Protein AF-A0A821CSY8-F1 (afdb_monomer_lite)

Organism: NCBI:txid392032

Structure (mmCIF, N/CA/C/O backbone):
data_AF-A0A821CSY8-F1
#
_entry.id   AF-A0A821CSY8-F1
#
loop_
_atom_site.group_PDB
_atom_site.id
_atom_site.type_symbol
_atom_site.label_atom_id
_atom_site.label_alt_id
_atom_site.label_comp_id
_atom_site.label_asym_id
_atom_site.label_entity_id
_atom_site.label_seq_id
_atom_site.pdbx_PDB_ins_code
_atom_site.Cartn_x
_atom_site.Cartn_y
_atom_site.Cartn_z
_atom_site.occupancy
_atom_site.B_iso_or_equiv
_atom_site.auth_seq_id
_atom_site.auth_comp_id
_atom_site.auth_asym_id
_atom_site.auth_atom_id
_atom_site.pdbx_PDB_model_num
ATOM 1 N N . GLN A 1 1 ? -5.732 -8.255 29.105 1.00 75.12 1 GLN A N 1
ATOM 2 C CA . GLN A 1 1 ? -5.215 -9.268 28.151 1.00 75.12 1 GLN A CA 1
ATOM 3 C C . GLN A 1 1 ? -6.026 -9.343 26.847 1.00 75.12 1 GLN A C 1
ATOM 5 O O . GLN A 1 1 ? -5.413 -9.419 25.791 1.00 75.12 1 GLN A O 1
ATOM 10 N N . ILE A 1 2 ? -7.365 -9.258 26.870 1.00 84.88 2 ILE A N 1
ATOM 11 C CA . ILE A 1 2 ? -8.204 -9.385 25.654 1.00 84.88 2 ILE A CA 1
ATOM 12 C C . ILE A 1 2 ? -8.005 -8.237 24.643 1.00 84.88 2 ILE A C 1
ATOM 14 O O . ILE A 1 2 ? -7.856 -8.504 23.455 1.00 84.88 2 ILE A O 1
ATOM 18 N N . ILE A 1 3 ? -7.923 -6.980 25.100 1.00 85.00 3 ILE A N 1
ATOM 19 C CA . ILE A 1 3 ? -7.674 -5.812 24.226 1.00 85.00 3 ILE A CA 1
ATOM 20 C C . ILE A 1 3 ? -6.355 -5.972 23.456 1.00 85.00 3 ILE A C 1
ATOM 22 O O . ILE A 1 3 ? -6.316 -5.823 22.239 1.00 85.00 3 ILE A O 1
ATOM 26 N N . VAL A 1 4 ? -5.285 -6.359 24.156 1.00 89.06 4 VAL A N 1
ATOM 27 C CA . VAL A 1 4 ? -3.967 -6.608 23.550 1.00 89.06 4 VAL A CA 1
ATOM 28 C C . VAL A 1 4 ? -4.045 -7.714 22.496 1.00 89.06 4 VAL A C 1
ATOM 30 O O . VAL A 1 4 ? -3.483 -7.566 21.414 1.00 89.06 4 VAL A O 1
ATOM 33 N N . LYS A 1 5 ? -4.793 -8.795 22.763 1.00 90.44 5 LYS A N 1
ATOM 34 C CA . LYS A 1 5 ? -5.033 -9.856 21.774 1.00 90.44 5 LYS A CA 1
ATOM 35 C C . LYS A 1 5 ? -5.714 -9.308 20.515 1.00 90.44 5 LYS A C 1
ATOM 37 O O . LYS A 1 5 ? -5.246 -9.582 19.421 1.00 90.44 5 LYS A O 1
ATOM 42 N N . LYS A 1 6 ? -6.753 -8.481 20.658 1.00 87.62 6 LYS A N 1
ATOM 43 C CA . LYS A 1 6 ? -7.469 -7.882 19.517 1.00 87.62 6 LYS A CA 1
ATOM 44 C C . LYS A 1 6 ? -6.595 -6.945 18.681 1.00 87.62 6 LYS A C 1
ATOM 46 O O . LYS A 1 6 ? -6.692 -6.961 17.458 1.00 87.62 6 LYS A O 1
ATOM 51 N N . ILE A 1 7 ? -5.715 -6.177 19.323 1.00 91.88 7 ILE A N 1
ATOM 52 C CA . ILE A 1 7 ? -4.729 -5.343 18.619 1.00 91.88 7 ILE A CA 1
ATOM 53 C C . ILE A 1 7 ? -3.739 -6.224 17.841 1.00 91.88 7 ILE A C 1
ATOM 55 O O . ILE A 1 7 ? -3.429 -5.933 16.685 1.00 91.88 7 ILE A O 1
ATOM 59 N N . ASN A 1 8 ? -3.276 -7.327 18.436 1.00 93.50 8 ASN A N 1
ATOM 60 C CA . ASN A 1 8 ? -2.401 -8.280 17.750 1.00 93.50 8 ASN A CA 1
ATOM 61 C C . ASN A 1 8 ? -3.098 -8.960 16.562 1.00 93.50 8 ASN A C 1
ATOM 63 O O . ASN A 1 8 ? -2.488 -9.097 15.505 1.00 93.50 8 ASN A O 1
ATOM 67 N N . ASP A 1 9 ? -4.376 -9.319 16.694 1.00 92.19 9 ASP A N 1
ATOM 68 C CA . ASP A 1 9 ? -5.167 -9.864 15.585 1.00 92.19 9 ASP A CA 1
ATOM 69 C C . ASP A 1 9 ? -5.248 -8.849 14.425 1.00 92.19 9 ASP A C 1
ATOM 71 O O . ASP A 1 9 ? -5.036 -9.207 13.267 1.00 92.19 9 ASP A O 1
ATOM 75 N N . ALA A 1 10 ? -5.481 -7.563 14.722 1.00 91.94 10 ALA A N 1
ATOM 76 C CA . ALA A 1 10 ? -5.502 -6.501 13.712 1.00 91.94 10 ALA A CA 1
ATOM 77 C C . ALA A 1 10 ? -4.139 -6.312 13.025 1.00 91.94 10 ALA A C 1
ATOM 79 O O . ALA A 1 10 ? -4.079 -6.135 11.808 1.00 91.94 10 ALA A O 1
ATOM 80 N N . LYS A 1 11 ? -3.038 -6.403 13.781 1.00 94.44 11 LYS A N 1
ATOM 81 C CA . LYS A 1 11 ? -1.678 -6.380 13.227 1.00 94.44 11 LYS A CA 1
ATOM 82 C C . LYS A 1 11 ? -1.456 -7.525 12.234 1.00 94.44 11 LYS A C 1
ATOM 84 O O . LYS A 1 11 ? -0.898 -7.289 11.167 1.00 94.44 11 LYS A O 1
ATOM 89 N N . ASN A 1 12 ? -1.884 -8.743 12.565 1.00 95.44 12 ASN A N 1
ATOM 90 C CA . ASN A 1 12 ? -1.702 -9.903 11.687 1.00 95.44 12 ASN A CA 1
ATOM 91 C C . ASN A 1 12 ? -2.444 -9.724 10.357 1.00 95.44 12 ASN A C 1
ATOM 93 O O . ASN A 1 12 ? -1.858 -9.951 9.303 1.00 95.44 12 ASN A O 1
ATOM 97 N N . VAL A 1 13 ? -3.672 -9.199 10.396 1.00 94.50 13 VAL A N 1
ATOM 98 C CA . VAL A 1 13 ? -4.432 -8.868 9.179 1.00 94.50 13 VAL A CA 1
ATOM 99 C C . VAL A 1 13 ? -3.681 -7.860 8.306 1.00 94.50 13 VAL A C 1
ATOM 101 O O . VAL A 1 13 ? -3.620 -8.020 7.092 1.00 94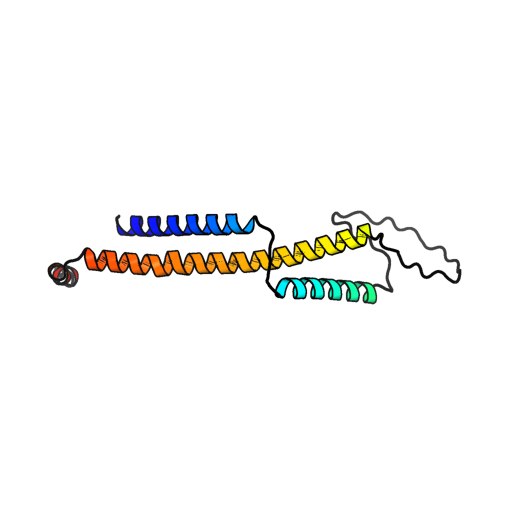.50 13 VAL A O 1
ATOM 104 N N . VAL A 1 14 ? -3.083 -6.824 8.900 1.00 94.88 14 VAL A N 1
ATOM 105 C CA . VAL A 1 14 ? -2.294 -5.834 8.145 1.00 94.88 14 VAL A CA 1
ATOM 106 C C . VAL A 1 14 ? -1.088 -6.494 7.480 1.00 94.88 14 VAL A C 1
ATOM 108 O O . VAL A 1 14 ? -0.819 -6.226 6.312 1.00 94.88 14 VAL A O 1
ATOM 111 N N . LEU A 1 15 ? -0.381 -7.375 8.193 1.00 95.00 15 LEU A N 1
ATOM 112 C CA . LEU A 1 15 ? 0.771 -8.094 7.645 1.00 95.00 15 LEU A CA 1
ATOM 113 C C . LEU A 1 15 ? 0.383 -8.978 6.454 1.00 95.00 15 LEU A C 1
ATOM 115 O O . LEU A 1 15 ? 1.079 -8.953 5.442 1.00 95.00 15 LEU A O 1
ATOM 119 N N . GLU A 1 16 ? -0.736 -9.697 6.540 1.00 96.00 16 GLU A N 1
ATOM 120 C CA . GLU A 1 16 ? -1.268 -10.494 5.426 1.00 96.00 16 GLU A CA 1
ATOM 121 C C . GLU A 1 16 ? -1.575 -9.613 4.205 1.00 96.00 16 GLU A C 1
ATOM 123 O O . GLU A 1 16 ? -1.140 -9.914 3.094 1.00 96.00 16 GLU A O 1
ATOM 128 N N . ARG A 1 17 ? -2.232 -8.461 4.402 1.00 94.00 17 ARG A N 1
ATOM 129 C CA . ARG A 1 17 ? -2.522 -7.516 3.306 1.00 94.00 17 ARG A CA 1
ATOM 130 C C . ARG A 1 17 ? -1.266 -6.932 2.674 1.00 94.00 17 ARG A C 1
ATOM 132 O O . ARG A 1 17 ? -1.195 -6.799 1.454 1.00 94.00 17 ARG A O 1
ATOM 139 N N . VAL A 1 18 ? -0.249 -6.621 3.474 1.00 93.19 18 VAL A N 1
ATOM 140 C CA . VAL A 1 18 ? 1.047 -6.169 2.950 1.00 93.19 18 VAL A CA 1
ATOM 141 C C . VAL A 1 18 ? 1.717 -7.273 2.125 1.00 93.19 18 VAL A C 1
ATOM 143 O O . VAL A 1 18 ? 2.278 -6.984 1.070 1.00 93.19 18 VAL A O 1
ATOM 146 N N . GLN A 1 19 ? 1.630 -8.539 2.538 1.00 94.00 19 GLN A N 1
ATOM 147 C CA . GLN A 1 19 ? 2.158 -9.658 1.749 1.00 94.00 19 GLN A CA 1
ATOM 148 C C . GLN A 1 19 ? 1.431 -9.825 0.407 1.00 94.00 19 GLN A C 1
ATOM 150 O O . GLN A 1 19 ? 2.086 -10.056 -0.611 1.00 94.00 19 GLN A O 1
ATOM 155 N N . GLU A 1 20 ? 0.107 -9.659 0.374 1.00 93.44 20 GLU A N 1
ATOM 156 C CA . GLU A 1 20 ? -0.674 -9.664 -0.869 1.00 93.44 20 GLU A CA 1
ATOM 157 C C . GLU A 1 20 ? -0.248 -8.527 -1.814 1.00 93.44 20 GLU A C 1
ATOM 159 O O . GLU A 1 20 ? -0.026 -8.766 -3.004 1.00 93.44 20 GLU A O 1
ATOM 164 N N . LEU A 1 21 ? -0.058 -7.308 -1.289 1.00 91.81 21 LEU A N 1
ATOM 165 C CA . LEU A 1 21 ? 0.462 -6.169 -2.057 1.00 91.81 21 LEU A CA 1
ATOM 166 C C . LEU A 1 21 ? 1.834 -6.485 -2.666 1.00 91.81 21 LEU A C 1
ATOM 168 O O . LEU A 1 21 ? 2.036 -6.307 -3.867 1.00 91.81 21 LEU A O 1
ATOM 172 N N . LEU A 1 22 ? 2.758 -7.023 -1.866 1.00 90.19 22 LEU A N 1
ATOM 173 C CA . LEU A 1 22 ? 4.086 -7.425 -2.338 1.00 90.19 22 LEU A CA 1
ATOM 174 C C . LEU A 1 22 ? 4.017 -8.517 -3.415 1.00 90.19 22 LEU A C 1
ATOM 176 O O . LEU A 1 22 ? 4.822 -8.519 -4.347 1.00 90.19 22 LEU A O 1
ATOM 180 N N . ALA A 1 23 ? 3.066 -9.447 -3.313 1.00 91.06 23 ALA A N 1
ATOM 181 C CA . ALA A 1 23 ? 2.871 -10.489 -4.315 1.00 91.06 23 ALA A CA 1
ATOM 182 C C . ALA A 1 23 ? 2.369 -9.920 -5.653 1.00 91.06 23 ALA A C 1
ATOM 184 O O . ALA A 1 23 ? 2.828 -10.364 -6.708 1.00 91.06 23 ALA A O 1
ATOM 185 N N . MET A 1 24 ? 1.479 -8.922 -5.627 1.00 88.06 24 MET A N 1
ATOM 186 C CA . MET A 1 24 ? 0.994 -8.248 -6.839 1.00 88.06 24 MET A CA 1
ATOM 187 C C . MET A 1 24 ? 2.106 -7.480 -7.563 1.00 88.06 24 MET A C 1
ATOM 189 O O . MET A 1 24 ? 2.175 -7.503 -8.791 1.00 88.06 24 MET A O 1
ATOM 193 N N . GLU A 1 25 ? 3.021 -6.876 -6.808 1.00 87.06 25 GLU A N 1
ATOM 194 C CA . GLU A 1 25 ? 4.136 -6.070 -7.327 1.00 87.06 25 GLU A CA 1
ATOM 195 C C . GLU A 1 25 ? 5.232 -6.895 -8.016 1.00 87.06 25 GLU A C 1
ATOM 197 O O . GLU A 1 25 ? 6.080 -6.352 -8.721 1.00 87.06 25 GLU A O 1
ATOM 202 N N . ARG A 1 26 ? 5.185 -8.230 -7.906 1.00 84.88 26 ARG A N 1
ATOM 203 C CA . ARG A 1 26 ? 6.044 -9.122 -8.70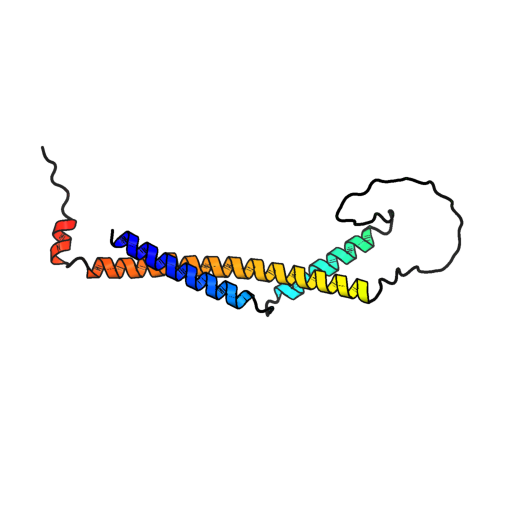4 1.00 84.88 26 ARG A CA 1
ATOM 204 C C . ARG A 1 26 ? 5.740 -9.060 -10.202 1.00 84.88 26 ARG A C 1
ATOM 206 O O . ARG A 1 26 ? 6.565 -9.487 -11.006 1.00 84.88 26 ARG A O 1
ATOM 213 N N . ARG A 1 27 ? 4.558 -8.576 -10.594 1.00 85.69 27 ARG A N 1
ATOM 214 C CA . ARG A 1 27 ? 4.181 -8.404 -12.000 1.00 85.69 27 ARG A CA 1
ATOM 215 C C . ARG A 1 27 ? 4.590 -7.008 -12.455 1.00 85.69 27 ARG A C 1
ATOM 217 O O . ARG A 1 27 ? 4.149 -6.015 -11.885 1.00 85.69 27 ARG A O 1
ATOM 224 N N . VAL A 1 28 ? 5.409 -6.930 -13.503 1.00 79.62 28 VAL A N 1
ATOM 225 C CA . VAL A 1 28 ? 5.845 -5.648 -14.068 1.00 79.62 28 VAL A CA 1
ATOM 226 C C . VAL A 1 28 ? 4.715 -5.054 -14.902 1.00 79.62 28 VAL A C 1
ATOM 228 O O . VAL A 1 28 ? 4.466 -5.503 -16.018 1.00 79.62 28 VAL A O 1
ATOM 231 N N . PHE A 1 29 ? 4.015 -4.058 -14.361 1.00 81.19 29 PHE A N 1
ATOM 232 C CA . PHE A 1 29 ? 3.028 -3.287 -15.112 1.00 81.19 29 PHE A CA 1
ATOM 233 C C . PHE A 1 29 ? 2.810 -1.901 -14.497 1.00 81.19 29 PHE A C 1
ATOM 235 O O . PHE A 1 29 ? 2.813 -1.704 -13.275 1.00 81.19 29 PHE A O 1
ATOM 242 N N . THR A 1 30 ? 2.585 -0.915 -15.359 1.00 77.75 30 THR A N 1
ATOM 243 C CA . THR A 1 30 ? 2.157 0.418 -14.945 1.00 77.75 30 THR A CA 1
ATOM 244 C C . THR A 1 30 ? 1.245 1.025 -16.004 1.00 77.75 30 THR A C 1
ATOM 246 O O . THR A 1 30 ? 1.563 1.008 -17.187 1.00 77.75 30 THR A O 1
ATOM 249 N N . LEU A 1 31 ? 0.105 1.556 -15.562 1.00 79.94 31 LEU A N 1
ATOM 250 C CA . LEU A 1 31 ? -0.770 2.433 -16.353 1.00 79.94 31 LEU A CA 1
ATOM 251 C C . LEU A 1 31 ? -0.589 3.903 -15.946 1.00 79.94 31 LEU A C 1
ATOM 253 O O . LEU A 1 31 ? -1.372 4.771 -16.320 1.00 79.94 31 LEU A O 1
ATOM 257 N N . ASN A 1 32 ? 0.409 4.181 -15.108 1.00 81.44 32 ASN A N 1
ATOM 258 C CA . ASN A 1 32 ? 0.603 5.492 -14.530 1.00 81.44 32 ASN A CA 1
ATOM 259 C C . ASN A 1 32 ? 1.288 6.423 -15.539 1.00 81.44 32 ASN A C 1
ATOM 261 O O . ASN A 1 32 ? 2.414 6.148 -15.953 1.00 81.44 32 ASN A O 1
ATOM 265 N N . HIS A 1 33 ? 0.636 7.535 -15.885 1.00 81.62 33 HIS A N 1
ATOM 266 C CA . HIS A 1 33 ? 1.169 8.540 -16.811 1.00 81.62 33 HIS A CA 1
ATOM 267 C C . HIS A 1 33 ? 2.519 9.120 -16.351 1.00 81.62 33 HIS A C 1
ATOM 269 O O . HIS A 1 33 ? 3.386 9.356 -17.191 1.00 81.62 33 HIS A O 1
ATOM 275 N N . TYR A 1 34 ? 2.764 9.200 -15.033 1.00 79.62 34 TYR A N 1
ATOM 276 C CA . TYR A 1 34 ? 4.048 9.649 -14.476 1.00 79.62 34 TYR A CA 1
ATOM 277 C C . TYR A 1 34 ? 5.247 8.823 -14.953 1.00 79.62 34 TYR A C 1
ATOM 279 O O . TYR A 1 34 ? 6.379 9.303 -14.909 1.00 79.62 34 TYR A O 1
ATOM 287 N N . TYR A 1 35 ? 5.026 7.586 -15.407 1.00 85.38 35 TYR A N 1
ATOM 288 C CA . TYR A 1 35 ? 6.073 6.775 -16.015 1.00 85.38 35 TYR A CA 1
ATOM 289 C C . TYR A 1 35 ? 6.668 7.465 -17.248 1.00 85.38 35 TYR A C 1
ATOM 291 O O . TYR A 1 35 ? 7.878 7.681 -17.302 1.00 85.38 35 TYR A O 1
ATOM 299 N N . MET A 1 36 ? 5.822 7.855 -18.208 1.00 85.38 36 MET A N 1
ATOM 300 C CA . MET A 1 36 ? 6.279 8.482 -19.452 1.00 85.38 36 MET A CA 1
ATOM 301 C C . MET A 1 36 ? 6.857 9.872 -19.187 1.00 85.38 36 MET A C 1
ATOM 303 O O . MET A 1 36 ? 7.896 10.206 -19.751 1.00 85.38 36 MET A O 1
ATOM 307 N N . ASP A 1 37 ? 6.268 10.631 -18.261 1.00 84.69 37 ASP A N 1
ATOM 308 C CA . ASP A 1 37 ? 6.805 11.932 -17.846 1.00 84.69 37 ASP A CA 1
ATOM 309 C C . ASP A 1 37 ? 8.212 11.790 -17.249 1.00 84.69 37 ASP A C 1
ATOM 311 O O . ASP A 1 37 ? 9.123 12.548 -17.579 1.00 84.69 37 ASP A O 1
ATOM 315 N N . THR A 1 38 ? 8.430 10.768 -16.415 1.00 83.06 38 THR A N 1
ATOM 316 C CA . THR A 1 38 ? 9.744 10.487 -15.819 1.00 83.06 38 THR A CA 1
ATOM 317 C C . THR A 1 38 ? 10.759 10.062 -16.879 1.00 83.06 38 THR A C 1
ATOM 319 O O . THR A 1 38 ? 11.897 10.533 -16.860 1.00 83.06 38 THR A O 1
ATOM 322 N N . VAL A 1 39 ? 10.359 9.209 -17.830 1.00 84.19 39 VAL A N 1
ATOM 323 C CA . VAL A 1 39 ? 11.211 8.817 -18.964 1.00 84.19 39 VAL A CA 1
ATOM 324 C C . VAL A 1 39 ? 11.619 10.047 -19.780 1.00 84.19 39 VAL A C 1
ATOM 326 O O . VAL A 1 39 ? 12.808 10.227 -20.051 1.00 84.19 39 VAL A O 1
ATOM 329 N N . ASN A 1 40 ? 10.665 10.912 -20.127 1.00 86.00 40 ASN A N 1
ATOM 330 C CA . ASN A 1 40 ? 10.907 12.114 -20.923 1.00 86.00 40 ASN A CA 1
ATOM 331 C C . ASN A 1 40 ? 11.825 13.100 -20.190 1.00 86.00 40 ASN A C 1
ATOM 333 O O . ASN A 1 40 ? 12.837 13.513 -20.752 1.00 86.00 40 ASN A O 1
ATOM 337 N N . ASN A 1 41 ? 11.566 13.372 -18.908 1.00 85.31 41 ASN A N 1
ATOM 338 C CA . ASN A 1 41 ? 12.405 14.247 -18.084 1.00 85.31 41 ASN A CA 1
ATOM 339 C C . ASN A 1 41 ? 13.862 13.757 -18.005 1.00 85.31 41 ASN A C 1
ATOM 341 O O . ASN A 1 41 ? 14.803 14.547 -18.104 1.00 85.31 41 ASN A O 1
ATOM 345 N N . ILE A 1 42 ? 14.080 12.445 -17.858 1.00 82.50 42 ILE A N 1
ATOM 346 C CA . ILE A 1 42 ? 15.434 11.869 -17.832 1.00 82.50 42 ILE A CA 1
ATOM 347 C C . ILE A 1 42 ? 16.107 11.994 -19.206 1.00 82.50 42 ILE A C 1
ATOM 349 O O . ILE A 1 42 ? 17.296 12.317 -19.285 1.00 82.50 42 ILE A O 1
ATOM 353 N N . LYS A 1 43 ? 15.367 11.760 -20.297 1.00 84.12 43 LYS A N 1
ATOM 354 C CA . LYS A 1 43 ? 15.881 11.915 -21.666 1.00 84.12 43 LYS A CA 1
ATOM 355 C C . LYS A 1 43 ? 16.271 13.365 -21.963 1.00 84.12 43 LYS A C 1
ATOM 357 O O . LYS A 1 43 ? 17.365 13.593 -22.479 1.00 84.12 43 LYS A O 1
ATOM 362 N N . GLU A 1 44 ? 15.446 14.332 -21.576 1.00 84.50 44 GLU A N 1
ATOM 363 C CA . GLU A 1 44 ? 15.729 15.761 -21.745 1.00 84.50 44 GLU A CA 1
ATOM 364 C C . GLU A 1 44 ? 16.947 16.219 -20.937 1.00 84.50 44 GLU A C 1
ATOM 366 O O . GLU A 1 44 ? 17.823 16.896 -21.475 1.00 84.50 44 GLU A O 1
ATOM 371 N N . ASN A 1 45 ? 17.061 15.799 -19.673 1.00 79.69 45 ASN A N 1
ATOM 372 C CA . ASN A 1 45 ? 18.215 16.129 -18.832 1.00 79.69 45 ASN A CA 1
ATOM 373 C C . ASN A 1 45 ? 19.526 15.554 -19.387 1.00 79.69 45 ASN A C 1
ATOM 375 O O . ASN A 1 45 ? 20.571 16.198 -19.313 1.00 79.69 45 ASN A O 1
ATOM 379 N N . ASN A 1 46 ? 19.478 14.357 -19.974 1.00 75.50 46 ASN A N 1
ATOM 380 C CA . ASN A 1 46 ? 20.638 13.753 -20.627 1.00 75.50 46 ASN A CA 1
ATOM 381 C C . ASN A 1 46 ? 21.021 14.466 -21.929 1.00 75.50 46 ASN A C 1
ATOM 383 O O . ASN A 1 46 ? 22.204 14.529 -22.251 1.00 75.50 46 ASN A O 1
ATOM 387 N N . LYS A 1 47 ? 20.043 15.000 -22.669 1.00 75.81 47 LYS A N 1
ATOM 388 C CA . LYS A 1 47 ? 20.300 15.796 -23.872 1.00 75.81 47 LYS A CA 1
ATOM 389 C C . LYS A 1 47 ? 20.994 17.115 -23.515 1.00 75.81 47 LYS A C 1
ATOM 391 O O . LYS A 1 47 ? 22.068 17.383 -24.036 1.00 75.81 47 LYS A O 1
ATOM 396 N N . LYS A 1 48 ? 20.461 17.852 -22.532 1.00 69.75 48 LYS A N 1
ATOM 397 C CA . LYS A 1 48 ? 21.045 19.120 -22.051 1.00 69.75 48 LYS A CA 1
ATOM 398 C C . LYS A 1 48 ? 22.488 18.961 -21.560 1.00 69.75 48 LYS A C 1
ATOM 400 O O . LYS A 1 48 ? 23.341 19.763 -21.910 1.00 69.75 48 LYS A O 1
ATOM 405 N N . LYS A 1 49 ? 22.793 17.881 -20.827 1.00 63.44 49 LYS A N 1
ATOM 406 C CA . LYS A 1 49 ? 24.169 17.588 -20.378 1.00 63.44 49 LYS A CA 1
ATOM 407 C C . LYS A 1 49 ? 25.146 17.310 -21.521 1.00 63.44 49 LYS A C 1
ATOM 409 O O . LYS A 1 49 ? 26.319 17.635 -21.390 1.00 63.44 49 LYS A O 1
ATOM 414 N N . ASN A 1 50 ? 24.690 16.700 -22.613 1.00 58.69 50 ASN A N 1
ATOM 415 C CA . ASN A 1 50 ? 25.534 16.479 -23.787 1.00 58.69 50 ASN A CA 1
ATOM 416 C C . ASN A 1 50 ? 25.758 17.776 -24.577 1.00 58.69 50 ASN A C 1
ATOM 418 O O . ASN A 1 50 ? 26.854 17.976 -25.091 1.00 58.69 50 ASN A O 1
ATOM 422 N N . ASP A 1 51 ? 24.755 18.656 -24.626 1.00 57.62 51 ASP A N 1
ATOM 423 C CA . ASP A 1 51 ? 24.847 19.954 -25.303 1.00 57.62 51 ASP A CA 1
ATOM 424 C C . ASP A 1 51 ? 25.749 20.943 -24.523 1.00 57.62 51 ASP A C 1
ATOM 426 O O . ASP A 1 51 ? 26.478 21.723 -25.130 1.00 57.62 51 ASP A O 1
ATOM 430 N N . GLU A 1 52 ? 25.784 20.866 -23.185 1.00 53.84 52 GLU A N 1
ATOM 431 C CA . GLU A 1 52 ? 26.653 21.692 -22.321 1.00 53.84 52 GLU A CA 1
ATOM 432 C C . GLU A 1 52 ? 28.097 21.158 -22.180 1.00 53.84 52 GLU A C 1
ATOM 434 O O . GLU A 1 52 ? 29.007 21.910 -21.830 1.00 53.84 52 GLU A O 1
ATOM 439 N N . HIS A 1 53 ? 28.353 19.876 -22.471 1.00 45.00 53 HIS A N 1
ATOM 440 C CA . HIS A 1 53 ? 29.699 19.274 -22.427 1.00 45.00 53 HIS A CA 1
ATOM 441 C C . HIS A 1 53 ? 30.435 19.236 -23.776 1.00 45.00 53 HIS A C 1
ATOM 443 O O . HIS A 1 53 ? 31.491 18.609 -23.882 1.00 45.00 53 HIS A O 1
ATOM 449 N N . GLY A 1 54 ? 29.952 19.975 -24.777 1.00 42.66 54 GLY A N 1
ATOM 450 C CA . GLY A 1 54 ? 30.624 20.152 -26.068 1.00 42.66 54 GLY A CA 1
ATOM 451 C C . GLY A 1 54 ? 32.003 20.832 -26.024 1.00 42.66 54 GLY A C 1
ATOM 452 O O . GLY A 1 54 ? 32.648 20.904 -27.065 1.00 42.66 54 GLY A O 1
ATOM 453 N N . GLU A 1 55 ? 32.490 21.294 -24.863 1.00 41.69 55 GLU A N 1
ATOM 454 C CA . GLU A 1 55 ? 33.782 21.996 -24.775 1.00 41.69 55 GLU A CA 1
ATOM 455 C C . GLU A 1 55 ? 34.873 21.376 -23.893 1.00 41.69 55 GLU A C 1
ATOM 457 O O . GLU A 1 55 ? 36.016 21.816 -23.999 1.00 41.69 55 GLU A O 1
ATOM 462 N N . ILE A 1 56 ? 34.638 20.359 -23.052 1.00 41.06 56 ILE A N 1
ATOM 463 C CA . ILE A 1 56 ? 35.727 19.886 -22.171 1.00 41.06 56 ILE A CA 1
ATOM 464 C C . ILE A 1 56 ? 35.727 18.366 -21.991 1.00 41.06 56 ILE A C 1
ATOM 466 O O . ILE A 1 56 ? 35.050 17.827 -21.128 1.00 41.06 56 ILE A O 1
ATOM 470 N N . ASN A 1 57 ? 36.596 17.726 -22.779 1.00 39.09 57 ASN A N 1
ATOM 471 C CA . ASN A 1 57 ? 37.320 16.476 -22.527 1.00 39.09 57 ASN A CA 1
ATOM 472 C C . ASN A 1 57 ? 36.524 15.275 -21.994 1.00 39.09 57 ASN A C 1
ATOM 474 O O . ASN A 1 57 ? 36.116 15.221 -20.838 1.00 39.09 57 ASN A O 1
ATOM 478 N N . ALA A 1 58 ? 36.484 14.229 -22.823 1.00 49.22 58 ALA A N 1
ATOM 479 C CA . ALA A 1 58 ? 36.117 12.865 -22.468 1.00 49.22 58 ALA A CA 1
ATOM 480 C C . ALA A 1 58 ? 36.730 12.420 -21.124 1.00 49.22 58 ALA A C 1
ATOM 482 O O . ALA A 1 58 ? 37.880 11.987 -21.047 1.00 49.22 58 ALA A O 1
ATOM 483 N N . ALA A 1 59 ? 35.937 12.498 -20.059 1.00 40.81 59 ALA A N 1
ATOM 484 C CA . ALA A 1 59 ? 36.202 11.838 -18.795 1.00 40.81 59 ALA A CA 1
ATOM 485 C C . ALA A 1 59 ? 35.195 10.696 -18.646 1.00 40.81 59 ALA A C 1
ATOM 487 O O . ALA A 1 59 ? 34.038 10.889 -18.283 1.00 40.81 59 ALA A O 1
ATOM 488 N N . SER A 1 60 ? 35.681 9.505 -18.994 1.00 42.81 60 SER A N 1
ATOM 489 C CA . SER A 1 60 ? 35.219 8.186 -18.559 1.00 42.81 60 SER A CA 1
ATOM 490 C C . SER A 1 60 ? 34.327 8.219 -17.309 1.00 42.81 60 SER A C 1
ATOM 492 O O . SER A 1 60 ? 34.813 8.464 -16.202 1.00 42.81 60 SER A O 1
ATOM 494 N N . PHE A 1 61 ? 33.050 7.867 -17.465 1.00 44.56 61 PHE A N 1
ATOM 495 C CA . PHE A 1 61 ? 32.201 7.481 -16.342 1.00 44.56 61 PHE A CA 1
ATOM 496 C C . PHE A 1 61 ? 32.478 6.002 -16.019 1.00 44.56 61 PHE A C 1
ATOM 498 O O . PHE A 1 61 ? 31.939 5.106 -16.663 1.00 44.56 61 PHE A O 1
ATOM 505 N N . SER A 1 62 ? 33.361 5.748 -15.048 1.00 38.06 62 SER A N 1
ATOM 506 C CA . SER A 1 62 ? 33.494 4.447 -14.376 1.00 38.06 62 SER A CA 1
ATOM 507 C C . SER A 1 62 ? 32.867 4.579 -12.984 1.00 38.06 62 SER A C 1
ATOM 509 O O . SER A 1 62 ? 33.207 5.537 -12.285 1.00 38.06 62 SER A O 1
ATOM 511 N N . PRO A 1 63 ? 31.992 3.661 -12.530 1.00 47.91 63 PRO A N 1
ATOM 512 C CA . PRO A 1 63 ? 31.408 3.737 -11.191 1.00 47.91 63 PRO A CA 1
ATOM 513 C C . PRO A 1 63 ? 32.414 3.412 -10.075 1.00 47.91 63 PRO A C 1
ATOM 515 O O . PRO A 1 63 ? 32.109 3.613 -8.905 1.00 47.91 63 PRO A O 1
ATOM 518 N N . PHE A 1 64 ? 33.610 2.925 -10.417 1.00 44.84 64 PHE A N 1
ATOM 519 C CA . PHE A 1 64 ? 34.694 2.670 -9.472 1.00 44.84 64 PHE A CA 1
ATOM 520 C C . PHE A 1 64 ? 35.965 3.379 -9.947 1.00 44.84 64 PHE A C 1
ATOM 522 O O . PHE A 1 64 ? 36.370 3.251 -11.106 1.00 44.84 64 PHE A O 1
ATOM 529 N N . GLY A 1 65 ? 36.530 4.195 -9.054 1.00 45.31 65 GLY A N 1
ATOM 530 C CA . GLY A 1 65 ? 37.589 5.155 -9.349 1.00 45.31 65 GLY A CA 1
ATOM 531 C C . GLY A 1 65 ? 38.825 4.527 -9.988 1.00 45.31 65 GLY A C 1
ATOM 532 O O . GLY A 1 65 ? 39.258 3.445 -9.601 1.00 45.31 65 GLY A O 1
ATOM 533 N N . SER A 1 66 ? 39.410 5.233 -10.955 1.00 34.75 66 SER A N 1
ATOM 534 C CA . SER A 1 66 ? 40.714 4.877 -11.506 1.00 34.75 66 SER A CA 1
ATOM 535 C C . SER A 1 66 ? 41.545 6.118 -11.822 1.00 34.75 66 SER A C 1
ATOM 537 O O . SER A 1 66 ? 41.049 7.157 -12.261 1.00 34.75 66 SER A O 1
ATOM 539 N N . THR A 1 67 ? 42.820 5.986 -11.493 1.00 38.97 67 THR A N 1
ATOM 540 C CA . THR A 1 67 ? 43.863 6.994 -11.345 1.00 38.97 67 THR A CA 1
ATOM 541 C C . THR A 1 67 ? 44.252 7.619 -12.690 1.00 38.97 67 THR A C 1
ATOM 543 O O . THR A 1 67 ? 44.539 6.916 -13.656 1.00 38.97 67 THR A O 1
ATOM 546 N N . ARG A 1 68 ? 44.294 8.958 -12.758 1.00 41.56 68 ARG A N 1
ATOM 547 C CA . ARG A 1 68 ? 44.736 9.733 -13.934 1.00 41.56 68 ARG A CA 1
ATOM 548 C C . ARG A 1 68 ? 46.211 9.467 -14.251 1.00 41.56 68 ARG A C 1
ATOM 550 O O . ARG A 1 68 ? 47.070 9.823 -13.449 1.00 41.56 68 ARG A O 1
ATOM 557 N N . ILE A 1 69 ? 46.507 9.003 -15.465 1.00 34.72 69 ILE A N 1
ATOM 558 C CA . ILE A 1 69 ? 47.827 9.170 -16.090 1.00 34.72 69 ILE A CA 1
ATOM 559 C C . ILE A 1 69 ? 47.668 10.189 -17.221 1.00 34.72 69 ILE A C 1
ATOM 561 O O . ILE A 1 69 ? 46.853 10.023 -18.124 1.00 34.72 69 ILE A O 1
ATOM 565 N N . ARG A 1 70 ? 48.397 11.300 -17.099 1.00 41.34 70 ARG A N 1
ATOM 566 C CA . ARG A 1 70 ? 48.364 12.471 -17.981 1.00 41.34 70 ARG A CA 1
ATOM 567 C C . ARG A 1 70 ? 49.467 12.329 -19.029 1.00 41.34 70 ARG A C 1
ATOM 569 O O . ARG A 1 70 ? 50.634 12.288 -18.656 1.00 41.34 70 ARG A O 1
ATOM 576 N N . SER A 1 71 ? 49.117 12.346 -20.310 1.00 33.47 71 SER A N 1
ATOM 577 C CA . SER A 1 71 ? 50.065 12.544 -21.414 1.00 33.47 71 SER A CA 1
ATOM 578 C C . SER A 1 71 ? 49.600 13.692 -22.318 1.00 33.47 71 SER A C 1
ATOM 580 O O . SER A 1 71 ? 48.411 13.910 -22.534 1.00 33.47 71 SER A O 1
ATOM 582 N N . THR A 1 72 ? 50.577 14.500 -22.719 1.00 38.34 72 THR A N 1
ATOM 583 C CA . THR A 1 72 ? 50.524 15.829 -23.350 1.00 38.34 72 THR A CA 1
ATOM 584 C C . THR A 1 72 ? 50.117 15.817 -24.836 1.00 38.34 72 THR A C 1
ATOM 586 O O . THR A 1 72 ? 50.109 14.756 -25.456 1.00 38.34 72 THR A O 1
ATOM 589 N N . PRO A 1 73 ? 49.766 16.985 -25.424 1.00 50.19 73 PRO A N 1
ATOM 590 C CA . PRO A 1 73 ? 49.052 17.069 -26.695 1.00 50.19 73 PRO A CA 1
ATOM 591 C C . PRO A 1 73 ? 50.000 17.136 -27.899 1.00 50.19 73 PRO A C 1
ATOM 593 O O . PRO A 1 73 ? 51.026 17.813 -27.855 1.00 50.19 73 PRO A O 1
ATOM 596 N N . ALA A 1 74 ? 49.608 16.518 -29.013 1.00 39.91 74 ALA A N 1
ATOM 597 C CA . ALA A 1 74 ? 50.182 16.802 -30.323 1.00 39.91 74 ALA A CA 1
ATOM 598 C C . ALA A 1 74 ? 49.052 17.157 -31.293 1.00 39.91 74 ALA A C 1
ATOM 600 O O . ALA A 1 74 ? 48.244 16.316 -31.682 1.00 39.91 74 ALA A O 1
ATOM 601 N N . ALA A 1 75 ? 48.995 18.440 -31.640 1.00 47.69 75 ALA A N 1
ATOM 602 C CA . ALA A 1 75 ? 48.131 18.981 -32.673 1.00 47.69 75 ALA A CA 1
ATOM 603 C C . ALA A 1 75 ? 48.530 18.449 -34.056 1.00 47.69 75 ALA A C 1
ATOM 605 O O . ALA A 1 75 ? 49.723 18.367 -34.354 1.00 47.69 75 ALA A O 1
ATOM 606 N N . LYS A 1 76 ? 47.538 18.187 -34.917 1.00 40.69 76 LYS A N 1
ATOM 607 C CA . LYS A 1 76 ? 47.604 18.425 -36.369 1.00 40.69 76 LYS A CA 1
ATOM 608 C C . LYS A 1 76 ? 46.204 18.343 -36.988 1.00 40.69 76 LYS A C 1
ATOM 610 O O . LYS A 1 76 ? 45.466 17.388 -36.780 1.00 40.69 76 LYS A O 1
ATOM 615 N N . ASN A 1 77 ? 45.874 19.402 -37.719 1.00 47.75 77 ASN A N 1
ATOM 616 C CA . ASN A 1 77 ? 44.601 19.687 -38.374 1.00 47.75 77 ASN A CA 1
ATOM 617 C C . ASN A 1 77 ? 44.244 18.651 -39.448 1.00 47.75 77 ASN A C 1
ATOM 619 O O . ASN A 1 77 ? 45.113 18.266 -40.229 1.00 47.75 77 ASN A O 1
ATOM 623 N N . SER A 1 78 ? 42.960 18.302 -39.569 1.00 35.84 78 SER A N 1
ATOM 624 C CA . SER A 1 78 ? 42.336 17.850 -40.821 1.00 35.84 78 SER A CA 1
ATOM 625 C C . SER A 1 78 ? 40.821 18.053 -40.756 1.00 35.84 78 SER A C 1
ATOM 627 O O . SER A 1 78 ? 40.155 17.671 -39.798 1.00 35.84 78 SER A O 1
ATOM 629 N N . THR A 1 79 ? 40.313 18.716 -41.785 1.00 41.44 79 THR A N 1
ATOM 630 C CA . THR A 1 79 ? 38.915 18.986 -42.106 1.00 41.44 79 THR A CA 1
ATOM 631 C C . THR A 1 79 ? 38.100 17.699 -42.277 1.00 41.44 79 THR A C 1
ATOM 633 O O . THR A 1 79 ? 38.608 16.685 -42.748 1.00 41.44 79 THR A O 1
ATOM 636 N N . SER A 1 80 ? 36.805 17.796 -41.953 1.00 43.84 80 SER A N 1
ATOM 637 C CA . SER A 1 80 ? 35.725 16.849 -42.275 1.00 43.84 80 SER A CA 1
ATOM 638 C C . SER A 1 80 ? 35.890 15.402 -41.797 1.00 43.84 80 SER A C 1
ATOM 640 O O . SER A 1 80 ? 36.236 14.505 -42.554 1.00 43.84 80 SER A O 1
ATOM 642 N N . SER A 1 81 ? 35.421 15.136 -40.585 1.00 37.78 81 SER A N 1
ATOM 643 C CA . SER A 1 81 ? 34.314 14.191 -40.442 1.00 37.78 81 SER A CA 1
ATOM 644 C C . SER A 1 81 ? 33.530 14.595 -39.206 1.00 37.78 81 SER A C 1
ATOM 646 O O . SER A 1 81 ? 34.103 14.857 -38.150 1.00 37.78 81 SER A O 1
ATOM 648 N N . VAL A 1 82 ? 32.214 14.725 -39.350 1.00 43.19 82 VAL A N 1
ATOM 649 C CA . VAL A 1 82 ? 31.345 14.711 -38.184 1.00 43.19 82 VAL A CA 1
ATOM 650 C C . VAL A 1 82 ? 31.532 13.322 -37.599 1.00 43.19 82 VAL A C 1
ATOM 652 O O . VAL A 1 82 ? 30.959 12.356 -38.101 1.00 43.19 82 VAL A O 1
ATOM 655 N N . THR A 1 83 ? 32.372 13.203 -36.574 1.00 35.84 83 THR A N 1
ATOM 656 C CA . THR A 1 83 ? 32.354 12.038 -35.701 1.00 35.84 83 THR A CA 1
ATOM 657 C C . THR A 1 83 ? 31.050 12.141 -34.923 1.00 35.84 83 THR A C 1
ATOM 659 O O . THR A 1 83 ? 31.024 12.522 -33.756 1.00 35.84 83 THR A O 1
ATOM 662 N N . TYR A 1 84 ? 29.939 11.824 -35.596 1.00 42.03 84 TYR A N 1
ATOM 663 C CA . TYR A 1 84 ? 28.823 11.186 -34.935 1.00 42.03 84 TYR A CA 1
ATOM 664 C C . TYR A 1 84 ? 29.475 9.983 -34.280 1.00 42.03 84 TYR A C 1
ATOM 666 O O . TYR A 1 84 ? 29.818 9.010 -34.951 1.00 42.03 84 TYR A O 1
ATOM 674 N N . THR A 1 85 ? 29.767 10.090 -32.989 1.00 51.44 85 THR A N 1
ATOM 675 C CA . THR A 1 85 ? 30.008 8.926 -32.161 1.00 51.44 85 THR A CA 1
ATOM 676 C C . THR A 1 85 ? 28.714 8.141 -32.257 1.00 51.44 85 THR A C 1
ATOM 678 O O . THR A 1 85 ? 27.753 8.390 -31.536 1.00 51.44 85 THR A O 1
ATOM 681 N N . ALA A 1 86 ? 28.646 7.285 -33.277 1.00 54.25 86 ALA A N 1
ATOM 682 C CA . ALA A 1 86 ? 27.558 6.377 -33.526 1.00 54.25 86 ALA A CA 1
ATOM 683 C C . ALA A 1 86 ? 27.582 5.429 -32.339 1.00 54.25 86 ALA A C 1
ATOM 685 O O . ALA A 1 86 ? 28.295 4.427 -32.319 1.00 54.25 86 ALA A O 1
ATOM 686 N N . VAL A 1 87 ? 26.883 5.830 -31.281 1.00 60.44 87 VAL A N 1
ATOM 687 C CA . VAL A 1 87 ? 26.551 4.949 -30.181 1.00 60.44 87 VAL A CA 1
ATOM 688 C C . VAL A 1 87 ? 25.901 3.755 -30.862 1.00 60.44 87 VAL A C 1
ATOM 690 O O . VAL A 1 87 ? 24.921 3.927 -31.586 1.00 60.44 87 VAL A O 1
ATOM 693 N N . SER A 1 88 ? 26.506 2.573 -30.718 1.00 78.06 88 SER A N 1
ATOM 694 C CA . SER A 1 88 ? 25.934 1.346 -31.269 1.00 78.06 88 SER A CA 1
ATOM 695 C C . SER A 1 88 ? 24.453 1.295 -30.892 1.00 78.06 88 SER A C 1
ATOM 697 O O . SER A 1 88 ? 24.101 1.637 -29.759 1.00 78.06 88 SER A O 1
ATOM 699 N N . ASN A 1 89 ? 23.588 0.870 -31.814 1.00 79.81 89 ASN A N 1
ATOM 700 C CA . ASN A 1 89 ? 22.156 0.705 -31.541 1.00 79.81 89 ASN A CA 1
ATOM 701 C C . ASN A 1 89 ? 21.923 -0.097 -30.250 1.00 79.81 89 ASN A C 1
ATOM 703 O O . ASN A 1 89 ? 20.991 0.180 -29.503 1.00 79.81 89 ASN A O 1
ATOM 707 N N . GLU A 1 90 ? 22.820 -1.037 -29.954 1.00 80.19 90 GLU A N 1
ATOM 708 C CA . GLU A 1 90 ? 22.839 -1.815 -28.718 1.00 80.19 90 GLU A CA 1
ATOM 709 C C . GLU A 1 90 ? 23.119 -0.963 -27.471 1.00 80.19 90 GLU A C 1
ATOM 711 O O . GLU A 1 90 ? 22.417 -1.075 -26.469 1.00 80.19 90 GLU A O 1
ATOM 716 N N . ALA A 1 91 ? 24.097 -0.058 -27.531 1.00 79.38 91 ALA A N 1
ATOM 717 C CA . ALA A 1 91 ? 24.415 0.846 -26.428 1.00 79.38 91 ALA A CA 1
ATOM 718 C C . ALA A 1 91 ? 23.292 1.872 -26.185 1.00 79.38 91 ALA A C 1
ATOM 720 O O . ALA A 1 91 ? 22.999 2.212 -25.037 1.00 79.38 91 ALA A O 1
ATOM 721 N N . GLN A 1 92 ? 22.614 2.318 -27.246 1.00 79.56 92 GLN A N 1
ATOM 722 C CA . GLN A 1 92 ? 21.433 3.169 -27.123 1.00 79.56 92 GLN A CA 1
ATOM 723 C C . GLN A 1 92 ? 20.248 2.396 -26.521 1.00 79.56 92 GLN A C 1
ATOM 725 O O . GLN A 1 92 ? 19.629 2.876 -25.571 1.00 79.56 92 GLN A O 1
ATOM 730 N N . ALA A 1 93 ? 19.994 1.170 -26.989 1.00 81.12 93 ALA A N 1
ATOM 731 C CA . ALA A 1 93 ? 18.961 0.297 -26.436 1.00 81.12 93 ALA A CA 1
ATOM 732 C C . ALA A 1 93 ? 19.203 -0.014 -24.950 1.00 81.12 93 ALA A C 1
ATOM 734 O O . ALA A 1 93 ? 18.275 0.052 -24.145 1.00 81.12 93 ALA A O 1
ATOM 735 N N . ALA A 1 94 ? 20.453 -0.275 -24.555 1.00 84.94 94 ALA A N 1
ATOM 736 C CA . ALA A 1 94 ? 20.820 -0.489 -23.158 1.00 84.94 94 ALA A CA 1
ATOM 737 C C . ALA A 1 94 ? 20.502 0.739 -22.289 1.00 84.94 94 ALA A C 1
ATOM 739 O O . ALA A 1 94 ? 19.935 0.604 -21.203 1.00 84.94 94 ALA A O 1
ATOM 740 N N . LYS A 1 95 ? 20.806 1.946 -22.780 1.00 83.81 95 LYS A N 1
ATOM 741 C CA . LYS A 1 95 ? 20.484 3.200 -22.085 1.00 83.81 95 LYS A CA 1
ATOM 742 C C . LYS A 1 95 ? 18.974 3.410 -21.961 1.00 83.81 95 LYS A C 1
ATOM 744 O O . LYS A 1 95 ? 18.499 3.798 -20.895 1.00 83.81 95 LYS A O 1
ATOM 749 N N . ASP A 1 96 ? 18.213 3.133 -23.015 1.00 82.06 96 ASP A N 1
ATOM 750 C CA . ASP A 1 96 ? 16.753 3.239 -22.987 1.00 82.06 96 ASP A CA 1
ATOM 751 C C . ASP A 1 96 ? 16.126 2.252 -21.987 1.00 82.06 96 ASP A C 1
ATOM 753 O O . ASP A 1 96 ? 15.251 2.647 -21.213 1.00 82.06 96 ASP A O 1
ATOM 757 N N . ILE A 1 97 ? 16.628 1.013 -21.915 1.00 88.31 97 ILE A N 1
ATOM 758 C CA . ILE A 1 97 ? 16.210 0.025 -20.907 1.00 88.31 97 ILE A CA 1
ATOM 759 C C . ILE A 1 97 ? 16.524 0.521 -19.490 1.00 88.31 97 ILE A C 1
ATOM 761 O O . ILE A 1 97 ? 15.672 0.429 -18.607 1.00 88.31 97 ILE A O 1
ATOM 765 N N . GLN A 1 98 ? 17.712 1.083 -19.254 1.00 89.19 98 GLN A N 1
ATOM 766 C CA . GLN A 1 98 ? 18.079 1.629 -17.942 1.00 89.19 98 GLN A CA 1
ATOM 767 C C . GLN A 1 98 ? 17.147 2.768 -17.511 1.00 89.19 98 GLN A C 1
ATOM 769 O O . GLN A 1 98 ? 16.683 2.786 -16.369 1.00 89.19 98 GLN A O 1
ATOM 774 N N . ILE A 1 99 ? 16.831 3.693 -18.423 1.00 86.69 99 ILE A N 1
ATOM 775 C CA . ILE A 1 99 ? 15.897 4.797 -18.159 1.00 86.69 99 ILE A CA 1
ATOM 776 C C . ILE A 1 99 ? 14.499 4.249 -17.854 1.00 86.69 99 ILE A C 1
ATOM 778 O O . ILE A 1 99 ? 13.874 4.676 -16.882 1.00 86.69 99 ILE A O 1
ATOM 782 N N . ALA A 1 100 ? 14.028 3.280 -18.642 1.00 87.44 100 ALA A N 1
ATOM 783 C CA . ALA A 1 100 ? 12.736 2.635 -18.446 1.00 87.44 100 ALA A CA 1
ATOM 784 C C . ALA A 1 100 ? 12.642 1.932 -17.082 1.00 87.44 100 ALA A C 1
ATOM 786 O O . ALA A 1 100 ? 11.658 2.119 -16.367 1.00 87.44 100 ALA A O 1
ATOM 787 N N . LEU A 1 101 ? 13.668 1.172 -16.688 1.00 89.81 101 LEU A N 1
ATOM 788 C CA . LEU A 1 101 ? 13.722 0.497 -15.388 1.00 89.81 101 LEU A CA 1
ATOM 789 C C . LEU A 1 101 ? 13.765 1.495 -14.229 1.00 89.81 101 LEU A C 1
ATOM 791 O O . LEU A 1 101 ? 13.067 1.312 -13.233 1.00 89.81 101 LEU A O 1
ATOM 795 N N . HIS A 1 102 ? 14.540 2.572 -14.361 1.00 88.25 102 HIS A N 1
ATOM 796 C CA . HIS A 1 102 ? 14.611 3.614 -13.341 1.00 88.25 102 HIS A CA 1
ATOM 797 C C . HIS A 1 102 ? 13.265 4.336 -13.167 1.00 88.25 102 HIS A C 1
ATOM 799 O O . HIS A 1 102 ? 12.789 4.502 -12.044 1.00 88.25 102 HIS A O 1
ATOM 805 N N . ALA A 1 103 ? 12.619 4.728 -14.269 1.00 88.00 103 ALA A N 1
ATOM 806 C CA . ALA A 1 103 ? 11.297 5.348 -14.230 1.00 88.00 103 ALA A CA 1
ATOM 807 C C . ALA A 1 103 ? 10.244 4.406 -13.627 1.00 88.00 103 ALA A C 1
ATOM 809 O O . ALA A 1 103 ? 9.439 4.826 -12.795 1.00 88.00 103 ALA A O 1
ATOM 810 N N . TYR A 1 104 ? 10.282 3.120 -13.989 1.00 90.25 104 TYR A N 1
ATOM 811 C CA . TYR A 1 104 ? 9.397 2.109 -13.414 1.00 90.25 104 TYR A CA 1
ATOM 812 C C . TYR A 1 104 ? 9.608 1.965 -11.902 1.00 90.25 104 TYR A C 1
ATOM 814 O O . TYR A 1 104 ? 8.643 2.022 -11.143 1.00 90.25 104 TYR A O 1
ATOM 822 N N . SER A 1 105 ? 10.865 1.866 -11.458 1.00 90.69 105 SER A N 1
ATOM 823 C CA . SER A 1 105 ? 11.230 1.796 -10.038 1.00 90.69 105 SER A CA 1
ATOM 824 C C . SER A 1 105 ? 10.645 2.961 -9.236 1.00 90.69 105 SER A C 1
ATOM 826 O O . SER A 1 105 ? 10.036 2.742 -8.192 1.00 90.69 105 SER A O 1
ATOM 828 N N . LYS A 1 106 ? 10.715 4.191 -9.763 1.00 90.31 106 LYS A N 1
ATOM 829 C CA . LYS A 1 106 ? 10.140 5.377 -9.106 1.00 90.31 106 LYS A CA 1
ATOM 830 C C . LYS A 1 106 ? 8.622 5.312 -8.954 1.00 90.31 106 LYS A C 1
ATOM 832 O O . LYS A 1 106 ? 8.087 5.697 -7.915 1.00 90.31 106 LYS A O 1
ATOM 837 N N . VAL A 1 107 ? 7.920 4.811 -9.968 1.00 90.75 107 VAL A N 1
ATOM 838 C CA . VAL A 1 107 ? 6.464 4.621 -9.894 1.00 90.75 107 VAL A CA 1
ATOM 839 C C . VAL A 1 107 ? 6.105 3.552 -8.862 1.00 90.75 107 VAL A C 1
ATOM 841 O O . VAL A 1 107 ? 5.180 3.760 -8.077 1.00 90.75 107 VAL A O 1
ATOM 844 N N . VAL A 1 108 ? 6.841 2.438 -8.841 1.00 91.12 108 VAL A N 1
ATOM 845 C CA . VAL A 1 108 ? 6.650 1.353 -7.867 1.00 91.12 108 VAL A CA 1
ATOM 846 C C . VAL A 1 108 ? 6.920 1.838 -6.446 1.00 91.12 108 VAL A C 1
ATOM 848 O O . VAL A 1 108 ? 6.111 1.580 -5.563 1.00 91.12 108 VAL A O 1
ATOM 851 N N . GLU A 1 109 ? 8.005 2.582 -6.224 1.00 91.25 109 GLU A N 1
ATOM 852 C CA . GLU A 1 109 ? 8.370 3.157 -4.924 1.00 91.25 109 GLU A CA 1
ATOM 853 C C . GLU A 1 109 ? 7.226 4.012 -4.360 1.00 91.25 109 GLU A C 1
ATOM 855 O O . GLU A 1 109 ? 6.768 3.784 -3.238 1.00 91.25 109 GLU A O 1
ATOM 860 N N . LYS A 1 110 ? 6.696 4.932 -5.176 1.00 90.69 110 LYS A N 1
ATOM 861 C CA . LYS A 1 110 ? 5.555 5.769 -4.790 1.00 90.69 110 LYS A CA 1
ATOM 862 C C . LYS A 1 110 ? 4.310 4.928 -4.500 1.00 90.69 110 LYS A C 1
ATOM 864 O O . LYS A 1 110 ? 3.720 5.050 -3.431 1.00 90.69 110 LYS A O 1
ATOM 869 N N . ARG A 1 111 ? 3.927 4.053 -5.437 1.00 92.19 111 ARG A N 1
ATOM 870 C CA . ARG A 1 111 ? 2.737 3.195 -5.322 1.00 92.19 111 ARG A CA 1
ATOM 871 C C . ARG A 1 111 ? 2.793 2.324 -4.069 1.00 92.19 111 ARG A C 1
ATOM 873 O O . ARG A 1 111 ? 1.787 2.182 -3.382 1.00 92.19 111 ARG A O 1
ATOM 880 N N . MET A 1 112 ? 3.960 1.770 -3.757 1.00 92.00 112 MET A N 1
ATOM 881 C CA . MET A 1 112 ? 4.163 0.944 -2.574 1.00 92.00 1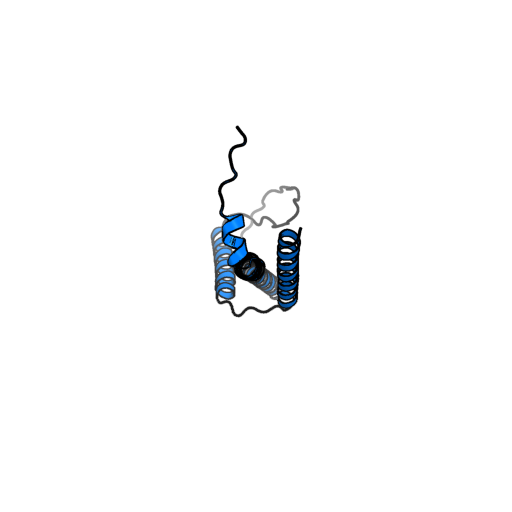12 MET A CA 1
ATOM 882 C C . MET A 1 112 ? 4.017 1.761 -1.289 1.00 92.00 112 MET A C 1
ATOM 884 O O . MET A 1 112 ? 3.305 1.336 -0.382 1.00 92.00 112 MET A O 1
ATOM 888 N N . SER A 1 113 ? 4.647 2.937 -1.222 1.00 93.38 113 SER A N 1
ATOM 889 C CA . SER A 1 113 ? 4.526 3.838 -0.072 1.00 93.38 113 SER A CA 1
ATOM 890 C C . SER A 1 113 ? 3.064 4.218 0.192 1.00 93.38 113 SER A C 1
ATOM 892 O O . SER A 1 113 ? 2.585 4.084 1.320 1.00 93.38 113 SER A O 1
ATOM 894 N N . ASP A 1 114 ? 2.339 4.621 -0.855 1.00 94.31 114 ASP A N 1
ATOM 895 C CA . ASP A 1 114 ? 0.930 5.016 -0.766 1.00 94.31 114 ASP A CA 1
ATOM 896 C C . ASP A 1 114 ? 0.047 3.833 -0.323 1.00 94.31 114 ASP A C 1
ATOM 898 O O . ASP A 1 114 ? -0.719 3.944 0.637 1.00 94.31 114 ASP A O 1
ATOM 902 N N . ASN A 1 115 ? 0.204 2.666 -0.960 1.00 94.25 115 ASN A N 1
ATOM 903 C CA . ASN A 1 115 ? -0.601 1.478 -0.666 1.00 94.25 115 ASN A CA 1
ATOM 904 C C . ASN A 1 115 ? -0.351 0.926 0.743 1.00 94.25 115 ASN A C 1
ATOM 906 O O . ASN A 1 115 ? -1.305 0.551 1.430 1.00 94.25 115 ASN A O 1
ATOM 910 N N . ILE A 1 116 ? 0.906 0.870 1.196 1.00 93.62 116 ILE A N 1
ATOM 911 C CA . ILE A 1 116 ? 1.235 0.431 2.560 1.00 93.62 116 ILE A CA 1
ATOM 912 C C . ILE A 1 116 ? 0.645 1.413 3.572 1.00 93.62 116 ILE A C 1
ATOM 914 O O . ILE A 1 116 ? -0.011 0.983 4.523 1.00 93.62 116 ILE A O 1
ATOM 918 N N . GLY A 1 117 ? 0.825 2.720 3.357 1.00 94.62 117 GLY A N 1
ATOM 919 C CA . GLY A 1 117 ? 0.260 3.754 4.223 1.00 94.62 117 GLY A CA 1
ATOM 920 C C . GLY A 1 117 ? -1.259 3.632 4.345 1.00 94.62 117 GLY A C 1
ATOM 921 O O . GLY A 1 117 ? -1.793 3.580 5.456 1.00 94.62 117 GLY A O 1
ATOM 922 N N . GLN A 1 118 ? -1.953 3.492 3.213 1.00 95.38 118 GLN A N 1
ATOM 923 C CA . GLN A 1 118 ? -3.404 3.317 3.172 1.00 95.38 118 GLN A CA 1
ATOM 924 C C . GLN A 1 118 ? -3.855 2.017 3.852 1.00 95.38 118 GLN A C 1
ATOM 926 O O . GLN A 1 118 ? -4.834 2.022 4.599 1.00 95.38 118 GLN A O 1
ATOM 931 N N . THR A 1 119 ? -3.128 0.916 3.646 1.00 94.69 119 THR A N 1
ATOM 932 C CA . THR A 1 119 ? -3.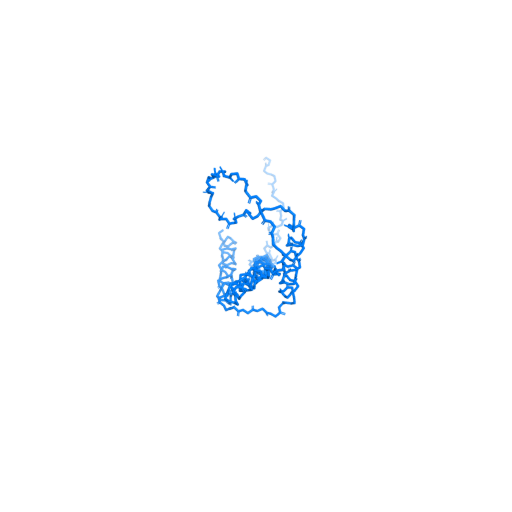416 -0.388 4.267 1.00 94.69 119 THR A CA 1
ATOM 933 C C . THR A 1 119 ? -3.301 -0.307 5.784 1.00 94.69 119 THR A C 1
ATOM 935 O O . THR A 1 119 ? -4.214 -0.732 6.495 1.00 94.69 119 THR A O 1
ATOM 938 N N . CYS A 1 120 ? -2.218 0.284 6.292 1.00 94.50 120 CYS A N 1
ATOM 939 C CA . CYS A 1 120 ? -2.022 0.504 7.721 1.00 94.50 120 CYS A CA 1
ATOM 940 C C . CYS A 1 120 ? -3.122 1.398 8.298 1.00 94.50 120 CYS A C 1
ATOM 942 O O . CYS A 1 120 ? -3.734 1.043 9.303 1.00 94.50 120 CYS A O 1
ATOM 944 N N . TYR A 1 121 ? -3.424 2.525 7.651 1.00 95.56 121 TYR A N 1
ATOM 945 C CA . TYR A 1 121 ? -4.464 3.434 8.122 1.00 95.56 121 TYR A CA 1
ATOM 946 C C . TYR A 1 121 ? -5.832 2.741 8.190 1.00 95.56 121 TYR A C 1
ATOM 948 O O . TYR A 1 121 ? -6.461 2.694 9.247 1.00 95.56 121 TYR A O 1
ATOM 956 N N . TYR A 1 122 ? -6.269 2.124 7.094 1.00 95.31 122 TYR A N 1
ATOM 957 C CA . TYR A 1 122 ? -7.590 1.514 7.027 1.00 95.31 122 TYR A CA 1
ATOM 958 C C . TYR A 1 122 ? -7.717 0.288 7.942 1.00 95.31 122 TYR A C 1
ATOM 960 O O . TYR A 1 122 ? -8.644 0.204 8.749 1.00 95.31 122 TYR A O 1
ATOM 968 N N . HIS A 1 123 ? -6.792 -0.672 7.854 1.00 92.50 123 HIS A N 1
ATOM 969 C CA . HIS A 1 123 ? -6.926 -1.936 8.582 1.00 92.50 123 HIS A CA 1
ATOM 970 C C . HIS A 1 123 ? -6.475 -1.843 10.039 1.00 92.50 123 HIS A C 1
ATOM 972 O O . HIS A 1 123 ? -7.109 -2.447 10.907 1.00 92.50 123 HIS A O 1
ATOM 978 N N . PHE A 1 124 ? -5.402 -1.103 10.327 1.00 93.38 124 PHE A N 1
ATOM 979 C CA . PHE A 1 124 ? -4.885 -1.020 11.689 1.00 93.38 124 PHE A CA 1
ATOM 980 C C . PHE A 1 124 ? -5.558 0.074 12.505 1.00 93.38 124 PHE A C 1
ATOM 982 O O . PHE A 1 124 ? -5.857 -0.157 13.667 1.00 93.38 124 PHE A O 1
ATOM 989 N N . ILE A 1 125 ? -5.808 1.253 11.932 1.00 93.56 125 ILE A N 1
ATOM 990 C CA . ILE A 1 125 ? -6.401 2.358 12.694 1.00 93.56 125 ILE A CA 1
ATOM 991 C C . ILE A 1 125 ? -7.923 2.251 12.653 1.00 93.56 125 ILE A C 1
ATOM 993 O O . ILE A 1 125 ? -8.551 2.006 13.682 1.00 93.56 125 ILE A O 1
ATOM 997 N N . THR A 1 126 ? -8.525 2.367 11.468 1.00 95.25 126 THR A N 1
ATOM 998 C CA . THR A 1 126 ? -9.986 2.455 11.336 1.00 95.25 126 THR A CA 1
ATOM 999 C C . THR A 1 126 ? -10.681 1.154 11.739 1.00 95.25 126 THR A C 1
ATOM 1001 O O . THR A 1 126 ? -11.543 1.152 12.614 1.00 95.25 126 THR A O 1
ATOM 1004 N N . GLN A 1 127 ? -10.298 0.026 11.138 1.00 93.44 127 GLN A N 1
ATOM 1005 C CA . GLN A 1 127 ? -10.961 -1.257 11.389 1.00 93.44 127 GLN A CA 1
ATOM 1006 C C . GLN A 1 127 ? -10.698 -1.797 12.799 1.00 93.44 127 GLN A C 1
ATOM 1008 O O . GLN A 1 127 ? -11.592 -2.404 13.389 1.00 93.44 127 GLN A O 1
ATOM 1013 N N . CYS A 1 128 ? -9.508 -1.575 13.366 1.00 93.56 128 CYS A N 1
ATOM 1014 C CA . CYS A 1 128 ? -9.241 -1.968 14.751 1.00 93.56 128 CYS A CA 1
ATOM 1015 C C . CYS A 1 128 ? -10.091 -1.151 15.726 1.00 93.56 128 CYS A C 1
ATOM 1017 O O . CYS A 1 128 ? -10.723 -1.742 16.597 1.00 93.56 128 CYS A O 1
ATOM 1019 N N . ALA A 1 129 ? -10.157 0.176 15.555 1.00 93.50 129 ALA A N 1
ATOM 1020 C CA . ALA A 1 129 ? -10.973 1.038 16.406 1.00 93.50 129 ALA A CA 1
ATOM 1021 C C . ALA A 1 129 ? -12.452 0.631 16.364 1.00 93.50 129 ALA A C 1
ATOM 1023 O O . ALA A 1 129 ? -13.044 0.410 17.415 1.00 93.50 129 ALA A O 1
ATOM 1024 N N . LEU A 1 130 ? -13.016 0.424 15.168 1.00 94.19 130 LEU A N 1
ATOM 1025 C CA . LEU A 1 130 ? -14.410 -0.008 15.005 1.00 94.19 130 LEU A CA 1
ATOM 1026 C C . LEU A 1 130 ? -14.686 -1.366 15.662 1.00 94.19 130 LEU A C 1
ATOM 1028 O O . LEU A 1 130 ? -15.675 -1.526 16.373 1.00 94.19 130 LEU A O 1
ATOM 1032 N N . LYS A 1 131 ? -13.805 -2.353 15.459 1.00 91.88 131 LYS A N 1
ATOM 1033 C CA . LYS A 1 131 ? -13.958 -3.678 16.081 1.00 91.88 131 LYS A CA 1
A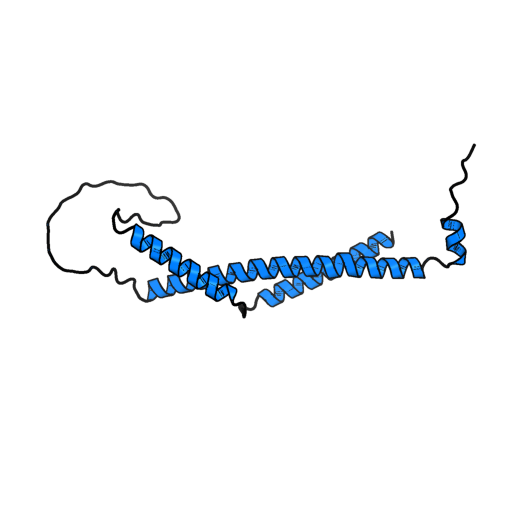TOM 1034 C C . LYS A 1 131 ? -13.792 -3.627 17.597 1.00 91.88 131 LYS A C 1
ATOM 1036 O O . LYS A 1 131 ? -14.432 -4.407 18.299 1.00 91.88 131 LYS A O 1
ATOM 1041 N N . MET A 1 132 ? -12.919 -2.754 18.099 1.00 91.38 132 MET A N 1
ATOM 1042 C CA . MET A 1 132 ? -12.712 -2.571 19.532 1.00 91.38 132 MET A CA 1
ATOM 1043 C C . MET A 1 132 ? -13.926 -1.913 20.181 1.00 91.38 132 MET A C 1
ATOM 1045 O O . MET A 1 132 ? -14.370 -2.384 21.221 1.00 91.38 132 MET A O 1
ATOM 1049 N N . ASP A 1 133 ? -14.480 -0.882 19.547 1.00 91.38 133 ASP A N 1
ATOM 1050 C CA . ASP A 1 133 ? -15.693 -0.204 19.998 1.00 91.38 133 ASP A CA 1
ATOM 1051 C C . ASP A 1 133 ? -16.867 -1.187 20.075 1.00 91.38 133 ASP A C 1
ATOM 1053 O O . ASP A 1 133 ? -17.408 -1.421 21.153 1.00 91.38 133 ASP A O 1
ATOM 1057 N N . GLN A 1 134 ? -17.137 -1.915 18.985 1.00 90.88 134 GLN A N 1
ATOM 1058 C CA . GLN A 1 134 ? -18.146 -2.980 18.964 1.00 90.88 134 GLN A CA 1
ATOM 1059 C C . GLN A 1 134 ? -17.924 -4.020 20.069 1.00 90.88 134 GLN A C 1
ATOM 1061 O O . GLN A 1 134 ? -18.867 -4.434 20.749 1.00 90.88 134 GLN A O 1
ATOM 1066 N N . PHE A 1 135 ? -16.675 -4.445 20.274 1.00 90.75 135 PHE A N 1
ATOM 1067 C CA . PHE A 1 135 ? -16.338 -5.393 21.327 1.00 90.75 135 PHE A CA 1
ATOM 1068 C C . PHE A 1 135 ? -16.642 -4.825 22.719 1.00 90.75 135 PHE A C 1
ATOM 1070 O O . PHE A 1 135 ? -17.300 -5.503 23.505 1.00 90.75 135 PHE A O 1
ATOM 1077 N N . ILE A 1 136 ? -16.226 -3.594 23.021 1.00 88.00 136 ILE A N 1
ATOM 1078 C CA . ILE A 1 136 ? -16.462 -2.951 24.320 1.00 88.00 136 ILE A CA 1
ATOM 1079 C C . ILE A 1 136 ? -17.962 -2.747 24.556 1.00 88.00 136 ILE A C 1
ATOM 1081 O O . ILE A 1 136 ? -18.462 -3.159 25.604 1.00 88.00 136 ILE A O 1
ATOM 1085 N N . SER A 1 137 ? -18.692 -2.202 23.577 1.00 87.94 137 SER A N 1
ATOM 1086 C CA . SER A 1 137 ? -20.139 -1.972 23.678 1.00 87.94 137 SER A CA 1
ATOM 1087 C C . SER A 1 137 ? -20.924 -3.267 23.883 1.00 87.94 137 SER A C 1
ATOM 1089 O O . SER A 1 137 ? -21.913 -3.277 24.607 1.00 87.94 137 SER A O 1
ATOM 1091 N N . SER A 1 138 ? -20.481 -4.371 23.272 1.00 89.38 138 SER A N 1
ATOM 1092 C CA . SER A 1 138 ? -21.109 -5.689 23.454 1.00 89.38 138 SER A CA 1
ATOM 1093 C C . SER A 1 138 ? -20.730 -6.376 24.771 1.00 89.38 138 SER A C 1
ATOM 1095 O O . SER A 1 138 ? -21.500 -7.185 25.282 1.00 89.38 138 SER A O 1
ATOM 1097 N N . SER A 1 139 ? -19.555 -6.067 25.328 1.00 88.00 139 SER A N 1
ATOM 1098 C CA . SER A 1 139 ? -19.018 -6.751 26.512 1.00 88.00 139 SER A CA 1
ATOM 1099 C C . SER A 1 139 ? -19.490 -6.152 27.831 1.00 88.00 139 SER A C 1
ATOM 1101 O O . SER A 1 139 ? -19.426 -6.835 28.850 1.00 88.00 139 SER A O 1
ATOM 1103 N N . ILE A 1 140 ? -19.933 -4.890 27.837 1.00 86.19 140 ILE A N 1
ATOM 1104 C CA . ILE A 1 140 ? -20.389 -4.200 29.046 1.00 86.19 140 ILE A CA 1
ATOM 1105 C C . ILE A 1 140 ? -21.895 -3.943 28.927 1.00 86.19 140 ILE A C 1
ATOM 1107 O O . ILE A 1 140 ? -22.308 -3.021 28.222 1.00 86.19 140 ILE A O 1
ATOM 1111 N N . PRO A 1 141 ? -22.739 -4.728 29.620 1.00 83.69 141 PRO A N 1
ATOM 1112 C CA . PRO A 1 141 ? -24.167 -4.464 29.680 1.00 83.69 141 PRO A CA 1
ATOM 1113 C C . PRO A 1 141 ? -24.437 -3.055 30.235 1.00 83.69 141 PRO A C 1
ATOM 1115 O O . PRO A 1 141 ? -23.759 -2.642 31.183 1.00 83.69 141 PRO A O 1
ATOM 1118 N N . PRO A 1 142 ? -25.469 -2.337 29.751 1.00 82.81 142 PRO A N 1
ATOM 1119 C CA . PRO A 1 142 ? -25.805 -1.001 30.253 1.00 82.81 142 PRO A CA 1
ATOM 1120 C C . PRO A 1 142 ? -25.996 -0.946 31.776 1.00 82.81 142 PRO A C 1
ATOM 1122 O O . PRO A 1 142 ? -25.647 0.042 32.417 1.00 82.81 142 PRO A O 1
ATOM 1125 N N . SER A 1 143 ? -26.489 -2.036 32.374 1.00 84.81 143 SER A N 1
ATOM 1126 C CA . SER A 1 143 ? -26.674 -2.174 33.823 1.00 84.81 143 SER A CA 1
ATOM 1127 C C . SER A 1 143 ? -25.366 -2.154 34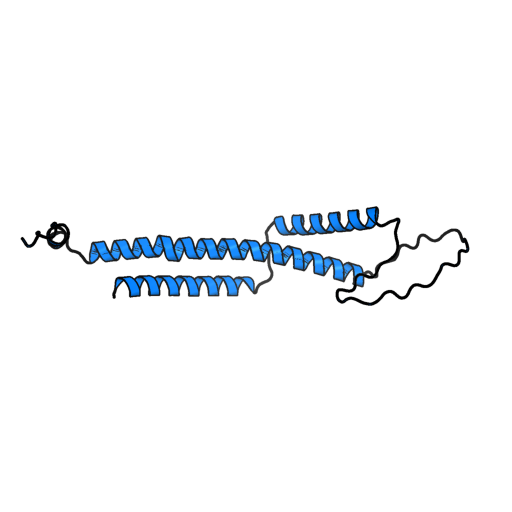.621 1.00 84.81 143 SER A C 1
ATOM 1129 O O . SER A 1 143 ? -25.358 -1.699 35.761 1.00 84.81 143 SER A O 1
ATOM 1131 N N . GLN A 1 144 ? -24.257 -2.610 34.033 1.00 85.50 144 GLN A N 1
ATOM 1132 C CA . GLN A 1 144 ? -22.934 -2.608 34.664 1.00 85.50 144 GLN A CA 1
ATOM 1133 C C . GLN A 1 144 ? -22.170 -1.304 34.407 1.00 85.50 144 GLN A C 1
ATOM 1135 O O . GLN A 1 144 ? -21.284 -0.949 35.182 1.00 85.50 144 GLN A O 1
ATOM 1140 N N . LEU A 1 145 ? -22.540 -0.551 33.365 1.00 82.12 145 LEU A N 1
ATOM 1141 C CA . LEU A 1 145 ? -21.893 0.710 32.990 1.00 82.12 145 LEU A CA 1
ATOM 1142 C C . LEU A 1 145 ? -21.903 1.725 34.145 1.00 82.12 145 LEU A C 1
ATOM 1144 O O . LEU A 1 145 ? -20.886 2.343 34.442 1.00 82.12 145 LEU A O 1
ATOM 1148 N N . VAL A 1 146 ? -23.029 1.823 34.863 1.00 83.56 146 VAL A N 1
ATOM 1149 C CA . VAL A 1 146 ? -23.187 2.705 36.034 1.00 83.56 146 VAL A CA 1
ATOM 1150 C C . VAL A 1 146 ? -22.173 2.375 37.129 1.00 83.56 146 VAL A C 1
ATOM 1152 O O . VAL A 1 146 ? -21.682 3.274 37.805 1.00 83.56 146 VAL A O 1
ATOM 1155 N N . GLN A 1 147 ? -21.835 1.096 37.306 1.00 83.56 147 GLN A N 1
ATOM 1156 C CA . GLN A 1 147 ? -20.869 0.663 38.312 1.00 83.56 147 GLN A CA 1
ATOM 1157 C C . GLN A 1 147 ? -19.436 1.050 37.920 1.00 83.56 147 GLN A C 1
ATOM 1159 O O . GLN A 1 147 ? -18.671 1.466 38.785 1.00 83.56 147 GLN A O 1
ATOM 1164 N N . TYR A 1 148 ? -19.101 0.983 36.628 1.00 82.56 148 TYR A N 1
ATOM 1165 C CA . TYR A 1 148 ? -17.802 1.413 36.096 1.00 82.56 148 TYR A CA 1
ATOM 1166 C C . TYR A 1 148 ? -17.636 2.938 36.025 1.00 82.56 148 TYR A C 1
ATOM 1168 O O . TYR A 1 148 ? -16.510 3.423 36.062 1.00 82.56 148 TYR A O 1
ATOM 1176 N N . MET A 1 149 ? -18.734 3.694 35.933 1.00 85.31 149 MET A N 1
ATOM 1177 C CA . MET A 1 149 ? -18.720 5.163 35.884 1.00 85.31 149 MET A CA 1
ATOM 1178 C C . MET A 1 149 ? -18.725 5.837 37.264 1.00 85.31 149 MET A C 1
ATOM 1180 O O . MET A 1 149 ? -18.625 7.061 37.337 1.00 85.31 149 MET A O 1
ATOM 1184 N N . ARG A 1 150 ? -18.861 5.083 38.364 1.00 86.12 150 ARG A N 1
ATOM 1185 C CA . ARG A 1 150 ? -18.785 5.661 39.714 1.00 86.12 150 ARG A CA 1
ATOM 1186 C C . ARG A 1 150 ? -17.361 6.117 40.016 1.00 86.12 150 ARG A C 1
ATOM 1188 O O . ARG A 1 150 ? -16.411 5.362 39.826 1.00 86.12 150 ARG A O 1
ATOM 1195 N N . GLU A 1 151 ? -17.231 7.333 40.542 1.00 83.12 151 GLU A N 1
ATOM 1196 C CA . GLU A 1 151 ? -15.950 7.827 41.041 1.00 83.12 151 GLU A CA 1
ATOM 1197 C C . GLU A 1 151 ? -15.427 6.919 42.169 1.00 83.12 151 GLU A C 1
ATOM 1199 O O . GLU A 1 151 ? -16.210 6.494 43.031 1.00 83.12 151 GLU A O 1
ATOM 1204 N N . PRO A 1 152 ? -14.120 6.602 42.189 1.00 81.38 152 PRO A N 1
ATOM 1205 C CA . PRO A 1 152 ? -13.537 5.825 43.271 1.00 81.38 152 PRO A CA 1
ATOM 1206 C C . PRO A 1 152 ? -13.715 6.585 44.589 1.00 81.38 152 PRO A C 1
ATOM 1208 O O . PRO A 1 152 ? -13.271 7.725 44.729 1.00 81.38 152 PRO A O 1
ATOM 1211 N N . GLN A 1 153 ? -14.386 5.958 45.560 1.00 79.62 153 GLN A N 1
ATOM 1212 C CA . GLN A 1 153 ? -14.590 6.567 46.871 1.00 79.62 153 GLN A CA 1
ATOM 1213 C C . GLN A 1 153 ? -13.231 6.802 47.534 1.00 79.62 153 GLN A C 1
ATOM 1215 O O . GLN A 1 153 ? -12.432 5.872 47.669 1.00 79.62 153 GLN A O 1
ATOM 1220 N N . LYS A 1 154 ? -12.962 8.051 47.934 1.00 73.38 154 LYS A N 1
ATOM 1221 C CA . LYS A 1 154 ? -11.766 8.392 48.709 1.00 73.38 154 LYS A CA 1
ATOM 1222 C C . LYS A 1 154 ? -11.809 7.600 50.015 1.00 73.38 154 LYS A C 1
ATOM 1224 O O . LYS A 1 154 ? -12.694 7.828 50.834 1.00 73.38 154 LYS A O 1
ATOM 1229 N N . GLN A 1 155 ? -10.873 6.671 50.193 1.00 63.25 155 GLN A N 1
ATOM 1230 C CA . GLN A 1 155 ? -10.605 6.082 51.502 1.00 63.25 155 GLN A CA 1
ATOM 1231 C C . GLN A 1 155 ? -9.963 7.181 52.357 1.00 63.25 155 GLN A C 1
ATOM 1233 O O . GLN A 1 155 ? -8.815 7.551 52.118 1.00 63.25 155 GLN A O 1
ATOM 1238 N N . THR A 1 156 ? -10.757 7.778 53.247 1.00 58.91 156 THR A N 1
ATOM 1239 C CA . THR A 1 156 ? -10.299 8.671 54.326 1.00 58.91 156 THR A CA 1
ATOM 1240 C C . THR A 1 156 ? -9.712 7.879 55.473 1.00 58.91 156 THR A C 1
ATOM 1242 O O . THR A 1 156 ? -10.345 6.859 55.832 1.00 58.91 156 THR A O 1
#

Foldseek 3Di:
DVLVVLLVVLVVVLVVVLVVVVVVVVDQDDPDPQLVVQLVVVVVVVVVVVVVCPPDDDDDDDVDDDDDDDDDDDDDDDDDDPPPVPCDPVNVVVVSVVSSVVSSVVVCVVVSVVSSVVSCCVRNPVVSVVVVVVVVPVVADPVCVVVVPDDDDDPD

pLDDT: mean 76.42, std 19.7, range [33.47, 96.0]

Radius of gyration: 31.47 Å; chains: 1; bounding box: 77×32×97 Å

Sequence (156 aa):
QIIVKKINDAKNVVLERVQELLAMERRVFTLNHYYMDTVNNIKENNKKKNDEHGEINAASFSPFGSTRIRSTPAAKNSTSSVTYTAVSNEAQAAKDIQIALHAYSKVVEKRMSDNIGQTCYYHFITQCALKMDQFISSSIPPSQLVQYMREPQKQT

Secondary structure (DSSP, 8-state):
-HHHHHHHHHHHHHHHHHHHHHHHTTS-----THHHHHHHHHHHHHHHHHHHTTTS------SS------------------------HHHHHHHHHHHHHHHHHHHHHHHHHHHHHHHIIIIIIIHHHHHHHHHHHHHS-HHHHHHHTSPPP---